Protein AF-A0A7V4YYP8-F1 (afdb_monomer_lite)

Structure (mmCIF, N/CA/C/O backbone):
data_AF-A0A7V4YYP8-F1
#
_entry.id   AF-A0A7V4YYP8-F1
#
loop_
_atom_site.group_PDB
_atom_site.id
_atom_site.type_symbol
_atom_site.label_atom_id
_atom_site.label_alt_id
_atom_site.label_comp_id
_atom_site.label_asym_id
_atom_site.label_entity_id
_atom_site.label_seq_id
_atom_site.pdbx_PDB_ins_code
_atom_site.Cartn_x
_atom_site.Cartn_y
_atom_site.Cartn_z
_atom_site.occupancy
_atom_site.B_iso_or_equiv
_atom_site.auth_seq_id
_atom_site.auth_comp_id
_atom_site.auth_asym_id
_atom_site.auth_atom_id
_atom_site.pdbx_PDB_model_num
ATOM 1 N N . MET A 1 1 ? 0.852 4.979 -13.870 1.00 89.06 1 MET A N 1
ATOM 2 C CA . MET A 1 1 ? 2.002 4.214 -13.333 1.00 89.06 1 MET A CA 1
ATOM 3 C C . MET A 1 1 ? 2.035 2.790 -13.860 1.00 89.06 1 MET A C 1
ATOM 5 O O . MET A 1 1 ? 3.117 2.286 -14.128 1.00 89.06 1 MET A O 1
ATOM 9 N N . ARG A 1 2 ? 0.882 2.120 -13.990 1.00 91.50 2 ARG A N 1
ATOM 10 C CA . ARG A 1 2 ? 0.825 0.728 -14.462 1.00 91.50 2 ARG A CA 1
ATOM 11 C C . ARG A 1 2 ? 1.378 0.530 -15.880 1.00 91.50 2 ARG A C 1
ATOM 13 O O . ARG A 1 2 ? 2.055 -0.457 -16.149 1.00 91.50 2 ARG A O 1
ATOM 20 N N . GLU A 1 3 ? 1.133 1.499 -16.762 1.00 90.06 3 GLU A N 1
ATOM 21 C CA . GLU A 1 3 ? 1.668 1.511 -18.133 1.00 90.06 3 GLU A CA 1
ATOM 22 C C . GLU A 1 3 ? 3.104 2.045 -18.189 1.00 90.06 3 GLU A C 1
ATOM 24 O O . GLU A 1 3 ? 3.967 1.452 -18.833 1.00 90.06 3 GLU A O 1
ATOM 29 N N . GLN A 1 4 ? 3.364 3.143 -17.474 1.00 93.00 4 GLN A N 1
ATOM 30 C CA . GLN A 1 4 ? 4.667 3.795 -17.399 1.00 93.00 4 GLN A CA 1
ATOM 31 C C . GLN A 1 4 ? 5.098 3.920 -15.936 1.00 93.00 4 GLN A C 1
ATOM 33 O O . GLN A 1 4 ? 4.671 4.825 -15.212 1.00 93.00 4 GLN A O 1
ATOM 38 N N . PHE A 1 5 ? 5.921 2.970 -15.493 1.00 96.12 5 PHE A N 1
ATOM 39 C CA . PHE A 1 5 ? 6.447 2.950 -14.132 1.00 96.12 5 PHE A CA 1
ATOM 40 C C . PHE A 1 5 ? 7.557 4.009 -13.969 1.00 96.12 5 PHE A C 1
ATOM 42 O O . PHE A 1 5 ? 8.317 4.221 -14.920 1.00 96.12 5 PHE A O 1
ATOM 49 N N . PRO A 1 6 ? 7.694 4.693 -12.813 1.00 95.94 6 PRO A N 1
ATOM 50 C CA . PRO A 1 6 ? 8.649 5.781 -12.677 1.00 95.94 6 PRO A CA 1
ATOM 51 C C . PRO A 1 6 ? 10.078 5.241 -12.714 1.00 95.94 6 PRO A C 1
ATOM 53 O O . PRO A 1 6 ? 10.370 4.173 -12.165 1.00 95.94 6 PRO A O 1
ATOM 56 N N . LEU A 1 7 ? 10.976 5.999 -13.342 1.00 95.25 7 LEU A N 1
ATOM 57 C CA . LEU A 1 7 ? 12.366 5.598 -13.553 1.00 95.25 7 LEU A CA 1
ATOM 58 C C . LEU A 1 7 ? 13.111 5.358 -12.223 1.00 95.25 7 LEU A C 1
ATOM 60 O O . LEU A 1 7 ? 12.783 5.995 -11.216 1.00 95.25 7 LEU A O 1
ATOM 64 N N . PRO A 1 8 ? 14.146 4.500 -12.207 1.00 96.06 8 PRO A N 1
ATOM 65 C CA . PRO A 1 8 ? 15.003 4.326 -11.038 1.00 96.06 8 PRO A CA 1
ATOM 66 C C . PRO A 1 8 ? 15.594 5.652 -10.544 1.00 96.06 8 PRO A C 1
ATOM 68 O O . PRO A 1 8 ? 16.082 6.458 -11.336 1.00 96.06 8 PRO A O 1
ATOM 71 N N . GLY A 1 9 ? 15.553 5.877 -9.232 1.00 95.00 9 GLY A N 1
ATOM 72 C CA . GLY A 1 9 ? 16.046 7.092 -8.579 1.00 95.00 9 GLY A CA 1
ATOM 73 C C . GLY A 1 9 ? 15.165 8.328 -8.786 1.00 95.00 9 GLY A C 1
ATOM 74 O O . GLY A 1 9 ? 15.527 9.410 -8.324 1.00 95.00 9 GLY A O 1
ATOM 75 N N . SER A 1 10 ? 14.024 8.201 -9.471 1.00 95.00 10 SER A N 1
ATOM 76 C 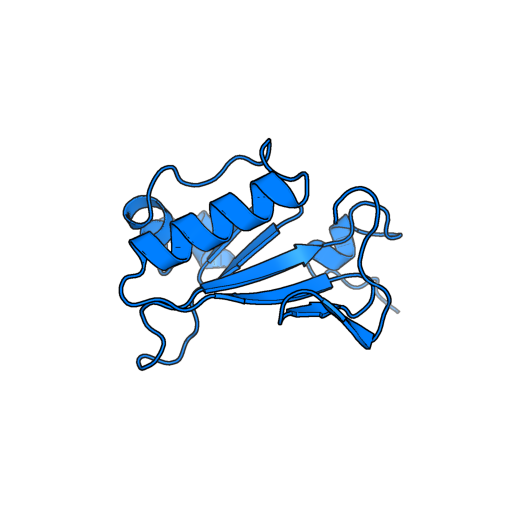CA . SER A 1 10 ? 13.123 9.329 -9.702 1.00 95.00 10 SER A CA 1
ATOM 77 C C . SER A 1 10 ? 12.185 9.567 -8.519 1.00 95.00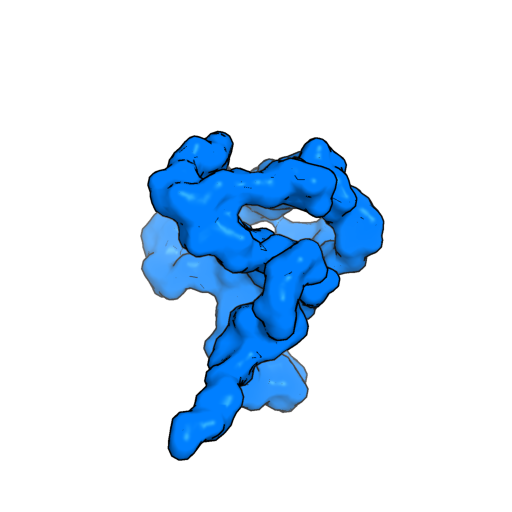 10 SER A C 1
ATOM 79 O O . SER A 1 10 ? 11.758 8.637 -7.828 1.00 95.00 10 SER A O 1
ATOM 81 N N . ASN A 1 11 ? 11.844 10.841 -8.315 1.00 94.75 11 ASN A N 1
ATOM 82 C CA . ASN A 1 11 ? 10.722 11.241 -7.477 1.00 94.75 11 ASN A CA 1
ATOM 83 C C . ASN A 1 11 ? 9.491 11.444 -8.363 1.00 94.75 11 ASN A C 1
ATOM 85 O O . ASN A 1 11 ? 9.559 12.151 -9.368 1.00 94.75 11 ASN A O 1
ATOM 89 N N . TYR A 1 12 ? 8.364 10.862 -7.971 1.00 94.19 12 TYR A N 1
ATOM 90 C CA . TYR A 1 12 ? 7.095 10.958 -8.685 1.00 94.19 12 TYR A CA 1
ATOM 91 C C . TYR A 1 12 ? 5.978 11.209 -7.674 1.00 94.19 12 TYR A C 1
ATOM 93 O O . TYR A 1 12 ? 5.824 10.434 -6.740 1.00 94.19 12 TYR A O 1
ATOM 101 N N . LEU A 1 13 ? 5.243 12.319 -7.807 1.00 93.69 13 LEU A N 1
ATOM 102 C CA . LEU A 1 13 ? 4.126 12.686 -6.916 1.00 93.69 13 LEU A CA 1
ATOM 103 C C . LEU A 1 13 ? 4.426 12.529 -5.405 1.00 93.69 13 LEU A C 1
ATOM 105 O O . LEU A 1 13 ? 3.591 12.080 -4.623 1.00 93.69 13 LEU A O 1
ATOM 109 N N . GLY A 1 14 ? 5.643 12.895 -4.987 1.00 91.62 14 GLY A N 1
ATOM 110 C CA . GLY A 1 14 ? 6.082 12.823 -3.587 1.00 91.62 14 GLY A CA 1
ATOM 111 C C . GLY A 1 14 ? 6.534 11.437 -3.106 1.00 91.62 14 GLY A C 1
ATOM 112 O O . GLY A 1 14 ? 6.963 11.319 -1.959 1.00 91.62 14 GLY A O 1
ATOM 113 N N . GLY A 1 15 ? 6.476 10.408 -3.954 1.00 96.25 15 GLY A N 1
ATOM 114 C CA . GLY A 1 15 ? 7.111 9.113 -3.720 1.00 96.25 15 GLY A CA 1
ATOM 115 C C . GLY A 1 15 ? 8.438 8.956 -4.459 1.00 96.25 15 GLY A C 1
ATOM 116 O O . GLY A 1 15 ? 8.768 9.740 -5.348 1.00 96.25 15 GLY A O 1
ATOM 117 N N . MET A 1 16 ? 9.182 7.916 -4.095 1.00 97.81 16 MET A N 1
ATOM 118 C CA . MET A 1 16 ? 10.475 7.554 -4.679 1.00 97.81 16 MET A CA 1
ATOM 119 C C . MET A 1 16 ? 10.364 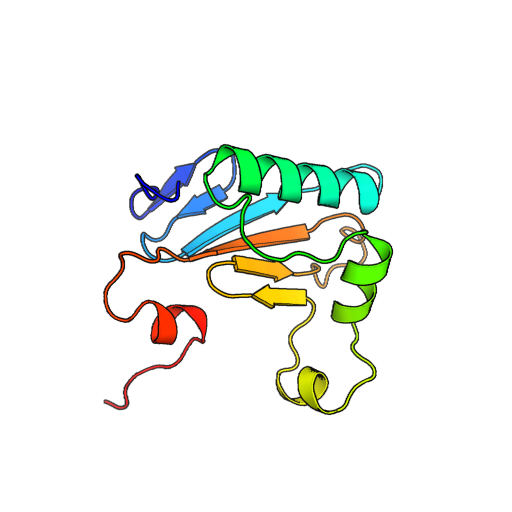6.198 -5.377 1.00 97.81 16 MET A C 1
ATOM 121 O O . MET A 1 16 ? 9.754 5.279 -4.830 1.00 97.81 16 MET A O 1
ATOM 125 N N . SER A 1 17 ? 10.954 6.074 -6.565 1.00 97.19 17 SER A N 1
ATOM 126 C CA . SER A 1 17 ? 11.051 4.811 -7.305 1.00 97.19 17 SER A CA 1
ATOM 127 C C . SER A 1 17 ? 12.491 4.313 -7.351 1.00 97.19 17 SER A C 1
ATOM 129 O O . SER A 1 17 ? 13.402 5.081 -7.656 1.00 97.19 17 SER A O 1
ATOM 131 N N . ASP A 1 18 ? 12.706 3.022 -7.111 1.00 95.50 18 ASP A N 1
ATOM 132 C CA . ASP A 1 18 ? 13.978 2.342 -7.406 1.00 95.50 18 ASP A CA 1
ATOM 133 C C . ASP A 1 18 ? 13.961 1.607 -8.767 1.00 95.50 18 ASP A C 1
ATOM 135 O O . ASP A 1 18 ? 14.929 0.943 -9.138 1.00 95.50 18 ASP A O 1
ATOM 139 N N . GLY A 1 19 ? 12.870 1.758 -9.531 1.00 92.56 19 GLY A N 1
ATOM 140 C CA . GLY A 1 19 ? 12.603 1.064 -10.794 1.00 92.56 19 GLY A CA 1
ATOM 141 C C . GLY A 1 19 ? 11.780 -0.220 -10.651 1.00 92.56 19 GLY A C 1
ATOM 142 O O . GLY A 1 19 ? 11.164 -0.663 -11.625 1.00 92.56 19 GLY A O 1
ATOM 143 N N . TRP A 1 20 ? 11.728 -0.796 -9.448 1.00 94.56 20 TRP A N 1
ATOM 144 C CA . TRP A 1 20 ? 10.989 -2.019 -9.120 1.00 94.56 20 TRP A CA 1
ATOM 145 C C . TRP A 1 20 ? 9.856 -1.763 -8.131 1.00 94.56 20 TRP A C 1
ATOM 147 O O . TRP A 1 20 ? 8.788 -2.350 -8.263 1.00 94.56 20 TRP A O 1
ATOM 157 N N . GLU A 1 21 ? 10.092 -0.897 -7.155 1.00 97.25 21 GLU A N 1
ATOM 158 C CA . GLU A 1 21 ? 9.156 -0.436 -6.145 1.00 97.25 21 GLU A CA 1
ATOM 159 C C . GLU A 1 21 ? 9.064 1.090 -6.221 1.00 97.25 21 GLU A C 1
ATOM 161 O O . GLU A 1 21 ? 10.064 1.807 -6.176 1.00 97.25 21 GLU A O 1
ATOM 166 N N . TYR A 1 22 ? 7.835 1.585 -6.305 1.00 98.19 22 TYR A N 1
ATOM 167 C CA . TYR A 1 22 ? 7.486 2.961 -6.008 1.00 98.19 22 TYR A CA 1
ATOM 168 C C . TYR A 1 22 ? 6.934 3.015 -4.588 1.00 98.19 22 TYR A C 1
ATOM 170 O O . TYR A 1 22 ? 5.977 2.308 -4.263 1.00 98.19 22 TYR A O 1
ATOM 178 N N . ARG A 1 23 ? 7.504 3.877 -3.747 1.00 98.38 23 ARG A N 1
ATOM 179 C CA . ARG A 1 23 ? 7.113 4.024 -2.345 1.00 98.38 23 ARG A CA 1
ATOM 180 C C . ARG A 1 23 ? 6.755 5.467 -2.024 1.00 98.38 23 ARG A C 1
ATOM 182 O O . ARG A 1 23 ? 7.549 6.374 -2.263 1.00 98.38 23 ARG A O 1
ATOM 189 N N . SER A 1 24 ? 5.583 5.678 -1.427 1.00 98.06 24 SER A N 1
ATOM 190 C CA . SER A 1 24 ? 5.098 7.003 -1.023 1.00 98.06 24 SER A CA 1
ATOM 191 C C . SER A 1 24 ? 4.390 6.978 0.332 1.00 98.06 24 SER A C 1
ATOM 193 O O . SER A 1 24 ? 3.897 5.940 0.777 1.00 98.06 24 SER A O 1
ATOM 195 N N . VAL A 1 25 ? 4.345 8.131 1.000 1.00 97.75 25 VAL A N 1
ATOM 196 C CA . VAL A 1 25 ? 3.676 8.313 2.293 1.00 97.75 25 VAL A CA 1
ATOM 197 C C . VAL A 1 25 ? 2.497 9.260 2.125 1.00 97.75 25 VAL A C 1
ATOM 199 O O . VAL A 1 25 ? 2.664 10.427 1.785 1.00 97.75 25 VAL A O 1
ATOM 202 N N . PHE A 1 26 ? 1.306 8.770 2.447 1.00 98.06 26 PHE A N 1
ATOM 203 C CA . PHE A 1 26 ? 0.084 9.561 2.504 1.00 98.06 26 PHE A CA 1
ATOM 204 C C . PHE A 1 26 ? -0.204 9.924 3.956 1.00 98.06 26 PHE A C 1
ATOM 206 O O . PHE A 1 26 ? -0.174 9.059 4.832 1.00 98.06 26 PHE A O 1
ATOM 213 N N . ALA A 1 27 ? -0.514 11.189 4.233 1.00 96.75 27 ALA A N 1
ATOM 214 C CA . ALA A 1 27 ? -0.858 11.644 5.575 1.00 96.75 27 ALA A CA 1
ATOM 215 C C . ALA A 1 27 ? -1.974 12.690 5.532 1.00 96.75 27 ALA A C 1
ATOM 217 O O . ALA A 1 27 ? -1.889 13.678 4.811 1.00 96.75 27 ALA A O 1
ATOM 218 N N . GLY A 1 28 ? -3.014 12.477 6.336 1.00 93.69 28 GLY A N 1
ATOM 219 C CA . GLY A 1 28 ? -4.145 13.387 6.472 1.00 93.69 28 GLY A CA 1
ATOM 220 C C . GLY A 1 28 ? -4.633 13.499 7.916 1.00 93.69 28 GLY A C 1
ATOM 221 O O . GLY A 1 28 ? -4.120 12.855 8.836 1.00 93.69 28 GLY A O 1
ATOM 222 N N . ALA A 1 29 ? -5.669 14.314 8.124 1.00 95.19 29 ALA A N 1
ATOM 223 C CA . ALA A 1 29 ? -6.219 14.584 9.456 1.00 95.19 29 ALA A CA 1
ATOM 224 C C . ALA A 1 29 ? -6.860 13.351 10.126 1.00 95.19 29 ALA A C 1
ATOM 226 O O . ALA A 1 29 ? -6.884 13.250 11.353 1.00 95.19 29 ALA A O 1
ATOM 227 N N . LYS A 1 30 ? -7.374 12.402 9.332 1.00 97.12 30 LYS A N 1
ATOM 228 C CA . LYS A 1 30 ? -7.964 11.133 9.785 1.00 97.12 30 LYS A CA 1
ATOM 229 C C . LYS A 1 30 ? -7.522 10.013 8.851 1.00 97.12 30 LYS A C 1
ATOM 231 O O . LYS A 1 30 ? -7.440 10.236 7.648 1.00 97.12 30 LYS A O 1
ATOM 236 N N . LEU A 1 31 ? -7.342 8.806 9.392 1.00 97.19 31 LEU A N 1
ATOM 237 C CA . LEU A 1 31 ? -6.996 7.628 8.589 1.00 97.19 31 LEU A CA 1
ATOM 238 C C . LEU A 1 31 ? -7.970 7.396 7.421 1.00 97.19 31 LEU A C 1
ATOM 240 O O . LEU A 1 31 ? -7.522 7.037 6.343 1.00 97.19 31 LEU A O 1
ATOM 244 N N . ALA A 1 32 ? -9.273 7.629 7.616 1.00 98.19 32 ALA A N 1
ATOM 245 C CA . ALA A 1 32 ? -10.272 7.481 6.554 1.00 98.19 32 ALA A CA 1
ATOM 246 C C . ALA A 1 32 ? -9.955 8.355 5.332 1.00 98.19 32 ALA A C 1
ATOM 248 O O . ALA A 1 32 ? -9.914 7.851 4.218 1.00 98.19 32 ALA A O 1
ATOM 249 N N . TYR A 1 33 ? -9.628 9.632 5.547 1.00 98.19 33 TYR A N 1
ATOM 250 C CA . TYR A 1 33 ? -9.235 10.531 4.461 1.00 98.19 33 TYR A CA 1
ATOM 251 C C . TYR A 1 33 ? -7.919 10.101 3.817 1.00 98.19 33 TYR A C 1
ATOM 253 O O . TYR A 1 33 ? -7.810 10.098 2.597 1.00 98.19 33 TYR A O 1
ATOM 261 N N . THR A 1 34 ? -6.939 9.682 4.622 1.00 98.44 34 THR A N 1
ATOM 262 C CA . THR A 1 34 ? -5.684 9.130 4.099 1.00 98.44 34 THR A CA 1
ATOM 263 C C . THR A 1 34 ? -5.923 7.920 3.208 1.00 98.44 34 THR A C 1
ATOM 265 O O . THR A 1 34 ? -5.295 7.792 2.163 1.00 98.44 34 THR A O 1
ATOM 268 N N . TYR A 1 35 ? -6.849 7.048 3.597 1.00 98.62 35 TYR A N 1
ATOM 269 C CA . TYR A 1 35 ? -7.158 5.865 2.819 1.00 98.62 35 TYR A CA 1
ATOM 270 C C . TYR A 1 35 ? -7.897 6.191 1.519 1.00 98.62 35 TYR A C 1
ATOM 272 O O . TYR A 1 35 ? -7.568 5.619 0.484 1.00 98.62 35 TYR A O 1
ATOM 280 N N . GLU A 1 36 ? -8.816 7.160 1.528 1.00 98.50 36 GLU A N 1
ATOM 281 C CA . GLU A 1 36 ? -9.423 7.658 0.287 1.00 98.50 36 GLU A CA 1
ATOM 282 C C . GLU A 1 36 ? -8.382 8.259 -0.666 1.00 98.50 36 GLU A C 1
ATOM 284 O O . GLU A 1 36 ? -8.452 7.996 -1.863 1.00 98.50 36 GLU A O 1
ATOM 289 N N . MET A 1 37 ? -7.373 8.983 -0.157 1.00 98.38 37 MET A N 1
ATOM 290 C CA . MET A 1 37 ? -6.267 9.475 -0.994 1.00 98.38 37 MET A CA 1
ATOM 291 C C . MET A 1 37 ? -5.490 8.326 -1.649 1.00 98.38 37 MET A C 1
ATOM 293 O O . MET A 1 37 ? -5.189 8.394 -2.837 1.00 98.38 37 MET A O 1
ATOM 297 N N . VAL A 1 38 ? -5.211 7.248 -0.905 1.00 98.50 38 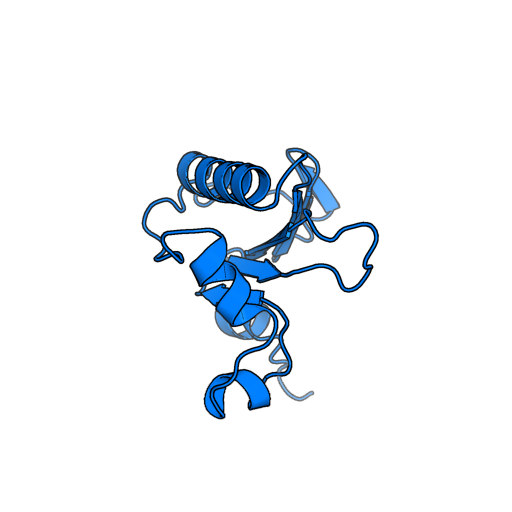VAL A N 1
ATOM 298 C CA . VAL A 1 38 ? -4.552 6.048 -1.450 1.00 98.50 38 VAL A CA 1
ATOM 299 C C . VAL A 1 38 ? -5.418 5.382 -2.524 1.00 98.50 38 VAL A C 1
ATOM 301 O O . VAL A 1 38 ? -4.915 5.078 -3.602 1.00 98.50 38 VAL A O 1
ATOM 304 N N . LYS A 1 39 ? -6.719 5.179 -2.269 1.00 98.62 39 LYS A N 1
ATOM 305 C CA . LYS A 1 39 ? -7.647 4.591 -3.254 1.00 98.62 39 LYS A CA 1
ATOM 306 C C . LYS A 1 39 ? -7.754 5.445 -4.516 1.00 98.62 39 LYS A C 1
ATOM 308 O O . LYS A 1 39 ? -7.768 4.901 -5.616 1.00 98.62 39 LYS A O 1
ATOM 313 N N . GLN A 1 40 ? -7.821 6.767 -4.361 1.00 98.38 40 GLN A N 1
ATOM 314 C CA . GLN A 1 40 ? -7.870 7.697 -5.486 1.00 98.38 40 GLN A CA 1
ATOM 315 C C . GLN A 1 40 ? -6.596 7.611 -6.328 1.00 98.38 40 GLN A C 1
ATOM 317 O O . GLN A 1 40 ? -6.699 7.396 -7.531 1.00 98.38 40 GLN A O 1
ATOM 322 N N . PHE A 1 41 ? -5.424 7.675 -5.689 1.00 98.25 41 PHE A N 1
ATOM 323 C CA . PHE A 1 41 ? -4.137 7.518 -6.363 1.00 98.25 41 PHE A CA 1
ATOM 324 C C . PHE A 1 41 ? -4.063 6.195 -7.134 1.00 98.25 41 PHE A C 1
ATOM 326 O O . PHE A 1 41 ? -3.719 6.178 -8.308 1.00 98.25 41 PHE A O 1
ATOM 333 N N . LEU A 1 42 ? -4.446 5.077 -6.508 1.00 98.25 42 LEU A N 1
ATOM 334 C CA . LEU A 1 42 ? -4.444 3.774 -7.177 1.00 98.25 42 LEU A CA 1
ATOM 335 C C . LEU A 1 42 ? -5.349 3.758 -8.414 1.00 98.25 42 LEU A C 1
ATOM 337 O O . LEU A 1 42 ? -4.922 3.278 -9.460 1.00 98.25 42 LEU A O 1
ATOM 341 N N . ARG A 1 43 ? -6.564 4.316 -8.333 1.00 98.12 43 ARG A N 1
ATOM 342 C CA . ARG A 1 43 ? -7.464 4.415 -9.493 1.00 98.12 43 ARG A CA 1
ATOM 343 C C . ARG A 1 43 ? -6.855 5.236 -10.627 1.00 98.12 43 ARG A C 1
ATOM 345 O O . ARG A 1 43 ? -6.861 4.772 -11.762 1.00 98.12 43 ARG A O 1
ATOM 352 N N . GLU A 1 44 ? -6.329 6.418 -10.316 1.00 97.56 44 GLU A N 1
ATOM 353 C CA . GLU A 1 44 ? -5.715 7.324 -11.298 1.00 97.56 44 GLU A CA 1
ATOM 354 C C . GLU A 1 44 ? -4.488 6.698 -11.972 1.00 97.56 44 GLU A C 1
ATOM 356 O O . GLU A 1 44 ? -4.262 6.891 -13.163 1.00 97.56 44 GLU A O 1
ATOM 361 N N . GLU A 1 45 ? -3.726 5.889 -11.236 1.00 97.38 45 GLU A N 1
ATOM 362 C CA . GLU A 1 45 ? -2.494 5.277 -11.729 1.00 97.38 45 GLU A CA 1
ATOM 363 C C . GLU A 1 45 ? -2.688 3.948 -12.485 1.00 97.38 45 GLU A C 1
ATOM 365 O O . GLU A 1 45 ? -1.695 3.375 -12.964 1.00 97.38 45 GLU A O 1
ATOM 370 N N . GLY A 1 46 ? -3.941 3.490 -12.625 1.00 97.19 46 GLY A N 1
ATOM 371 C CA . GLY A 1 46 ? -4.338 2.300 -13.392 1.00 97.19 46 GLY A CA 1
ATOM 372 C C . GLY A 1 46 ? -4.586 1.032 -12.563 1.00 97.19 46 GLY A C 1
ATOM 373 O O . GLY A 1 46 ? -4.671 -0.059 -13.124 1.00 97.19 46 GLY A O 1
ATOM 374 N N . TYR A 1 47 ? -4.699 1.160 -11.242 1.00 97.31 47 TYR A N 1
ATOM 375 C CA . TYR A 1 47 ? -4.856 0.065 -10.275 1.00 97.31 47 TYR A CA 1
ATOM 376 C C . TYR A 1 47 ? -6.242 0.040 -9.608 1.00 97.31 47 TYR A C 1
ATOM 378 O O . TYR A 1 47 ? -6.397 -0.433 -8.482 1.00 97.31 47 TYR A O 1
ATOM 386 N N . GLY A 1 48 ? -7.260 0.598 -10.268 1.00 95.81 48 GLY A N 1
ATOM 387 C CA . GLY A 1 48 ? -8.624 0.666 -9.730 1.00 95.81 48 GLY A CA 1
ATOM 388 C C . GLY A 1 48 ? -9.356 -0.679 -9.649 1.00 95.81 48 GLY A C 1
ATOM 389 O O . GLY A 1 48 ? -10.372 -0.774 -8.970 1.00 95.81 48 GLY A O 1
ATOM 390 N N . ASP A 1 49 ? -8.843 -1.696 -10.336 1.00 96.38 49 ASP A N 1
ATOM 391 C CA . ASP A 1 49 ? -9.320 -3.081 -10.374 1.00 96.38 49 ASP A CA 1
ATOM 392 C C . ASP A 1 49 ? -8.749 -3.955 -9.244 1.00 96.38 49 ASP A C 1
ATOM 394 O O . ASP A 1 49 ? -9.229 -5.069 -9.027 1.00 96.38 49 ASP A O 1
ATOM 398 N N . ILE A 1 50 ? -7.744 -3.464 -8.511 1.00 96.19 50 ILE A N 1
ATOM 399 C CA . ILE A 1 50 ? -7.174 -4.186 -7.374 1.00 96.19 50 ILE A CA 1
ATOM 400 C C . ILE A 1 50 ? -8.228 -4.291 -6.262 1.00 96.19 50 ILE A C 1
ATOM 402 O O . ILE A 1 50 ? -8.791 -3.269 -5.857 1.00 96.19 50 ILE A O 1
ATOM 406 N N . PRO A 1 51 ? -8.476 -5.490 -5.705 1.00 97.56 51 PRO A N 1
ATOM 407 C CA . PRO A 1 51 ? -9.336 -5.621 -4.542 1.00 97.56 51 PRO A CA 1
ATOM 408 C C . PRO A 1 51 ? -8.694 -4.911 -3.350 1.00 97.56 51 PRO A C 1
ATOM 410 O O . PRO A 1 51 ? -7.517 -5.091 -3.046 1.00 97.56 51 PRO A O 1
ATOM 413 N N . LEU A 1 52 ? -9.483 -4.103 -2.655 1.00 98.19 52 LEU A N 1
ATOM 414 C CA . LEU A 1 52 ? -9.060 -3.334 -1.493 1.00 98.19 52 LEU A CA 1
ATOM 415 C C . LEU A 1 52 ? -10.085 -3.527 -0.369 1.00 98.19 52 LEU A C 1
ATOM 417 O O . LEU A 1 52 ? -11.262 -3.726 -0.672 1.00 98.19 52 LEU A O 1
ATOM 421 N N . PRO A 1 53 ? -9.678 -3.441 0.912 1.00 97.88 53 PRO A N 1
ATOM 422 C CA . PRO A 1 53 ? -10.626 -3.263 2.008 1.00 97.88 53 PRO A CA 1
ATOM 423 C C . PRO A 1 53 ? -11.608 -2.125 1.697 1.00 97.88 53 PRO A C 1
ATOM 425 O O . PRO A 1 53 ? -11.212 -1.064 1.215 1.00 97.88 53 PRO A O 1
ATOM 428 N N . GLU A 1 54 ? -12.896 -2.318 1.959 1.00 97.38 54 GLU A N 1
ATOM 429 C CA . GLU A 1 54 ? -13.914 -1.348 1.540 1.00 97.38 54 GLU A CA 1
ATOM 430 C C . GLU A 1 54 ? -13.739 -0.022 2.296 1.00 97.38 54 GLU A C 1
ATOM 432 O O . GLU A 1 54 ? -13.819 1.081 1.737 1.00 97.38 54 GLU A O 1
ATOM 437 N N . THR A 1 55 ? -13.403 -0.141 3.583 1.00 98.19 55 THR A N 1
ATOM 438 C CA . THR A 1 55 ? -13.298 0.979 4.515 1.00 98.19 55 THR A CA 1
ATOM 439 C C . THR A 1 55 ? -11.954 1.020 5.237 1.00 98.19 55 THR A C 1
ATOM 441 O O . THR A 1 55 ? -11.233 0.029 5.368 1.00 98.19 55 THR A O 1
ATOM 444 N N . ALA A 1 56 ? -11.624 2.188 5.792 1.00 97.31 56 ALA A N 1
ATOM 445 C CA . ALA A 1 56 ? -10.438 2.331 6.633 1.00 97.31 56 ALA A CA 1
ATOM 446 C C . ALA A 1 56 ? -10.516 1.499 7.926 1.00 97.31 56 ALA A C 1
ATOM 448 O O . ALA A 1 56 ? -9.476 1.181 8.502 1.00 97.31 56 ALA A O 1
ATOM 449 N N . ASP A 1 57 ? -11.716 1.151 8.397 1.00 96.44 57 ASP A N 1
ATOM 450 C CA . ASP A 1 57 ? -11.885 0.287 9.566 1.00 96.44 57 ASP A CA 1
ATOM 451 C C . ASP A 1 57 ? -11.605 -1.180 9.235 1.00 96.44 57 ASP A C 1
ATOM 453 O O . ASP A 1 57 ? -10.935 -1.848 10.023 1.00 96.44 57 ASP A O 1
ATOM 457 N N . GLU A 1 58 ? -11.981 -1.652 8.043 1.00 96.69 58 GLU A N 1
ATOM 458 C CA . GLU A 1 58 ? -11.525 -2.953 7.544 1.00 96.69 58 GLU A CA 1
ATOM 459 C C . GLU A 1 58 ? -10.009 -2.979 7.346 1.00 96.69 58 GLU A C 1
ATOM 461 O O . GLU A 1 58 ? -9.342 -3.908 7.803 1.00 96.69 58 GLU A O 1
ATOM 466 N N . LEU A 1 59 ? -9.430 -1.925 6.758 1.00 96.75 59 LEU A N 1
ATOM 467 C CA . LEU A 1 59 ? -7.979 -1.815 6.590 1.00 96.75 59 LEU A CA 1
ATOM 468 C C . LEU A 1 59 ? -7.238 -1.928 7.935 1.00 96.75 59 LEU A C 1
ATOM 470 O O . LEU A 1 59 ? -6.196 -2.578 8.025 1.00 96.75 59 LEU A O 1
ATOM 474 N N . LYS A 1 60 ? -7.772 -1.341 9.017 1.00 94.19 60 LYS A N 1
ATOM 475 C CA . LYS A 1 60 ? -7.174 -1.448 10.363 1.00 94.19 60 LYS A CA 1
ATOM 476 C C . LYS A 1 60 ? -7.093 -2.886 10.871 1.00 94.19 60 LYS A C 1
ATOM 478 O O . LYS A 1 60 ? -6.206 -3.162 11.682 1.00 94.19 60 LYS A O 1
ATOM 483 N N . LEU A 1 61 ? -7.959 -3.796 10.420 1.00 92.50 61 LEU A N 1
ATOM 484 C CA . LEU A 1 61 ? -7.898 -5.209 10.814 1.00 92.50 61 LEU A CA 1
ATOM 485 C C . LEU A 1 61 ? -6.583 -5.867 10.367 1.00 92.50 61 LEU A C 1
ATOM 487 O O . LEU A 1 61 ? -6.102 -6.783 11.035 1.00 92.50 61 LEU A O 1
ATOM 491 N N . PHE A 1 62 ? -5.951 -5.340 9.315 1.00 92.38 62 PHE A N 1
ATOM 492 C CA . PHE A 1 62 ? -4.646 -5.782 8.819 1.00 92.38 62 PHE A CA 1
ATOM 493 C C . PHE A 1 62 ? -3.456 -5.197 9.595 1.00 92.38 62 PHE A C 1
ATOM 495 O O . PHE A 1 62 ? -2.348 -5.710 9.493 1.00 92.38 62 PHE A O 1
ATOM 502 N N . LYS A 1 63 ? -3.656 -4.158 10.421 1.00 90.31 63 LYS A N 1
ATOM 503 C CA . LYS A 1 63 ? -2.576 -3.569 11.237 1.00 90.31 63 LYS A CA 1
ATOM 504 C C . LYS A 1 63 ? -2.057 -4.536 12.302 1.00 90.31 63 LYS A C 1
ATOM 506 O O . LYS A 1 63 ? -0.875 -4.557 12.624 1.00 90.31 63 LYS A O 1
ATOM 511 N N . ARG A 1 64 ? -2.977 -5.268 12.931 1.00 85.56 64 ARG A N 1
ATOM 512 C CA . ARG A 1 64 ? -2.706 -6.249 13.992 1.00 85.56 64 ARG A CA 1
ATOM 513 C C . ARG A 1 64 ? -3.674 -7.413 13.818 1.00 85.56 64 ARG A C 1
ATOM 515 O O . ARG A 1 64 ? -4.681 -7.480 14.531 1.00 85.56 64 ARG A O 1
ATOM 522 N N . PRO A 1 65 ? -3.414 -8.290 12.840 1.00 84.94 65 PRO A N 1
ATOM 523 C CA . PRO A 1 65 ? -4.343 -9.348 12.505 1.00 84.94 65 PRO A CA 1
ATOM 524 C C . PRO A 1 65 ? -4.515 -10.306 13.686 1.00 84.94 65 PRO A C 1
ATOM 526 O O . PRO A 1 65 ? -3.554 -10.700 14.351 1.00 84.94 65 PRO A O 1
ATOM 529 N N . ARG A 1 66 ? -5.764 -10.699 13.947 1.00 81.69 66 ARG A N 1
ATOM 530 C CA . ARG A 1 66 ? -6.092 -11.703 14.974 1.00 81.69 66 ARG A CA 1
ATOM 531 C C . ARG A 1 66 ? -5.944 -13.139 14.462 1.00 81.69 66 ARG A C 1
ATOM 533 O O . ARG A 1 66 ? -5.766 -14.052 15.259 1.00 81.69 66 ARG A O 1
ATOM 540 N N . GLY A 1 67 ? -6.039 -13.342 13.147 1.00 80.94 67 GLY A N 1
ATOM 541 C CA . GLY A 1 67 ? -5.933 -14.658 12.517 1.00 80.94 67 GLY A CA 1
ATOM 542 C C . GLY A 1 67 ? -4.490 -15.161 12.437 1.00 80.94 67 GLY A C 1
ATOM 543 O O . GLY A 1 67 ? -3.579 -14.396 12.125 1.00 80.94 67 GLY A O 1
ATOM 544 N N . LYS A 1 68 ? -4.295 -16.469 12.663 1.00 76.38 68 LYS A N 1
ATOM 545 C CA . LYS A 1 68 ? -2.970 -17.119 12.683 1.00 76.38 68 LYS A CA 1
ATOM 546 C C . LYS A 1 68 ? -2.189 -16.944 11.377 1.00 76.38 68 LYS A C 1
ATOM 548 O O . LYS A 1 68 ? -0.986 -16.740 11.429 1.00 76.38 68 LYS A O 1
ATOM 553 N N . GLN A 1 69 ? -2.863 -16.988 10.225 1.00 77.06 69 GLN A N 1
ATOM 554 C CA . GLN A 1 69 ? -2.216 -16.908 8.910 1.00 77.06 69 GLN A CA 1
ATOM 555 C C . GLN A 1 69 ? -1.431 -15.605 8.729 1.00 77.06 69 GLN A C 1
ATOM 557 O O . GLN A 1 69 ? -0.257 -15.639 8.389 1.00 77.06 69 GLN A O 1
ATOM 562 N N . LEU A 1 70 ? -2.060 -14.460 8.995 1.00 71.88 70 LEU A N 1
ATOM 563 C CA . LEU A 1 70 ? -1.423 -13.157 8.796 1.00 71.88 70 LEU A CA 1
ATOM 564 C C . LEU A 1 70 ? -0.362 -12.853 9.866 1.00 71.88 70 LEU A C 1
ATOM 566 O O . LEU A 1 70 ? 0.602 -12.146 9.595 1.00 71.88 70 LEU A O 1
ATOM 570 N N . GLN A 1 71 ? -0.487 -13.427 11.067 1.00 72.88 71 GLN A N 1
ATOM 571 C CA . GLN A 1 71 ? 0.529 -13.279 12.116 1.00 72.88 71 GLN A CA 1
ATOM 572 C C . GLN A 1 71 ? 1.877 -13.914 11.749 1.00 72.88 71 GLN A C 1
ATOM 574 O O . GLN A 1 71 ? 2.907 -13.442 12.231 1.00 72.88 71 GLN A O 1
ATOM 579 N N . LEU A 1 72 ? 1.893 -14.938 10.885 1.00 70.50 72 LEU A N 1
ATOM 580 C CA . LEU A 1 72 ? 3.132 -15.585 10.432 1.00 70.50 72 LEU A CA 1
ATOM 581 C C . LEU A 1 72 ? 4.052 -14.619 9.678 1.00 70.50 72 LEU A C 1
ATOM 583 O O . LEU A 1 72 ? 5.270 -14.732 9.786 1.00 70.50 72 LEU A O 1
ATOM 587 N N . PHE A 1 73 ? 3.477 -13.652 8.963 1.00 74.25 73 PHE A N 1
ATOM 588 C CA . PHE A 1 73 ? 4.230 -12.724 8.120 1.00 74.25 73 PHE A CA 1
ATOM 589 C C . PHE A 1 73 ? 4.733 -11.490 8.879 1.00 74.25 73 PHE A C 1
ATOM 591 O O . PHE A 1 73 ? 5.595 -10.781 8.377 1.00 74.25 73 PHE A O 1
ATOM 598 N N . LYS A 1 74 ? 4.237 -11.241 10.104 1.00 72.31 74 LYS A N 1
ATOM 599 C CA . LYS A 1 74 ? 4.572 -10.066 10.941 1.00 72.31 74 LYS A CA 1
ATOM 600 C C . LYS A 1 74 ? 4.431 -8.706 10.229 1.00 72.31 74 LYS A C 1
ATOM 602 O O . LYS A 1 74 ? 4.962 -7.706 10.705 1.00 72.31 74 LYS A O 1
ATOM 607 N N . GLU A 1 75 ? 3.700 -8.649 9.123 1.00 79.62 75 GLU A N 1
ATOM 608 C CA . GLU A 1 75 ? 3.481 -7.428 8.356 1.00 79.62 75 GLU A CA 1
ATOM 609 C C . GLU A 1 75 ? 2.332 -6.610 8.968 1.00 79.62 75 GLU A C 1
ATOM 611 O O . GLU A 1 75 ? 1.266 -7.133 9.293 1.00 79.62 75 GLU A O 1
ATOM 616 N N . SER A 1 76 ? 2.562 -5.307 9.147 1.00 89.69 76 SER A N 1
ATOM 617 C CA . SER A 1 76 ? 1.581 -4.346 9.673 1.00 89.69 76 SER A CA 1
ATOM 618 C C . SER A 1 76 ? 0.920 -3.610 8.506 1.00 89.69 76 SER A C 1
ATOM 620 O O . SER A 1 76 ? 1.225 -2.446 8.224 1.00 89.69 76 SER A O 1
ATOM 622 N N . GLY A 1 77 ? 0.048 -4.302 7.771 1.00 94.25 77 GLY A N 1
ATOM 623 C CA . GLY A 1 77 ? -0.538 -3.743 6.556 1.00 94.25 77 GLY A CA 1
ATOM 624 C C . GLY A 1 77 ? -1.330 -4.716 5.693 1.00 94.25 77 GLY A C 1
ATOM 625 O O . GLY A 1 77 ? -1.341 -5.924 5.918 1.00 94.25 77 GLY A O 1
ATOM 626 N N . TYR A 1 78 ? -2.002 -4.150 4.693 1.00 95.56 78 TYR A N 1
ATOM 627 C CA . TYR A 1 78 ? -2.710 -4.884 3.650 1.00 95.56 78 TYR A CA 1
ATOM 628 C C . TYR A 1 78 ? -1.780 -5.164 2.473 1.00 95.56 78 TYR A C 1
ATOM 630 O O . TYR A 1 78 ? -1.049 -4.277 2.033 1.00 95.56 78 TYR A O 1
ATOM 638 N N . ILE A 1 79 ? -1.811 -6.391 1.960 1.00 94.81 79 ILE A N 1
ATOM 639 C CA . ILE A 1 79 ? -0.895 -6.859 0.921 1.00 94.81 79 ILE A CA 1
ATOM 640 C C . ILE A 1 79 ? -1.704 -7.576 -0.139 1.00 94.81 79 ILE A C 1
ATOM 642 O O . ILE A 1 79 ? -2.379 -8.566 0.144 1.00 94.81 79 ILE A O 1
ATOM 646 N N . HIS A 1 80 ? -1.610 -7.072 -1.362 1.00 95.75 80 HIS A N 1
ATOM 647 C CA . HIS A 1 80 ? -2.237 -7.668 -2.525 1.00 95.75 80 HIS A CA 1
ATOM 648 C C . HIS A 1 80 ? -1.439 -7.276 -3.756 1.00 95.75 80 HIS A C 1
ATOM 650 O O . HIS A 1 80 ? -1.349 -6.097 -4.069 1.00 95.75 80 HIS A O 1
ATOM 656 N N . ASN A 1 81 ? -0.851 -8.247 -4.446 1.00 96.69 81 ASN A N 1
ATOM 657 C CA . ASN A 1 81 ? -0.031 -7.987 -5.625 1.00 96.69 81 ASN A CA 1
ATOM 658 C C . ASN A 1 81 ? -0.793 -7.128 -6.665 1.00 96.69 81 ASN A C 1
ATOM 660 O O . ASN A 1 81 ? -1.902 -7.525 -7.019 1.00 96.69 81 ASN A O 1
ATOM 664 N N . PRO A 1 82 ? -0.237 -6.005 -7.176 1.00 97.56 82 PRO A N 1
ATOM 665 C CA . PRO A 1 82 ? 1.132 -5.482 -7.002 1.00 97.56 82 PRO A CA 1
ATOM 666 C C . PRO A 1 82 ? 1.347 -4.417 -5.918 1.00 97.56 82 PRO A C 1
ATOM 668 O O . PRO A 1 82 ? 2.367 -3.732 -5.938 1.00 97.56 82 PRO A O 1
ATOM 671 N N . ILE A 1 83 ? 0.441 -4.252 -4.960 1.00 98.31 83 ILE A N 1
ATOM 672 C CA . ILE A 1 83 ? 0.535 -3.210 -3.935 1.00 98.31 83 ILE A CA 1
ATOM 673 C C . ILE A 1 83 ? 0.751 -3.748 -2.517 1.00 98.31 83 ILE A C 1
ATOM 675 O O . ILE A 1 83 ? 0.381 -4.871 -2.158 1.00 98.31 83 ILE A O 1
ATOM 679 N N . LYS A 1 84 ? 1.289 -2.881 -1.663 1.00 97.88 84 LYS A N 1
ATOM 680 C CA . LYS A 1 84 ? 1.246 -3.028 -0.208 1.00 97.88 84 LYS A CA 1
ATOM 681 C C . LYS A 1 84 ? 0.870 -1.696 0.430 1.00 97.88 84 LYS A C 1
ATOM 683 O O . LYS A 1 84 ? 1.355 -0.647 0.015 1.00 97.88 84 LYS A O 1
ATOM 688 N N . ILE A 1 85 ? 0.014 -1.739 1.445 1.00 98.12 85 ILE A N 1
ATOM 689 C CA . ILE A 1 85 ? -0.413 -0.577 2.227 1.00 98.12 85 ILE A CA 1
ATOM 690 C C . ILE A 1 85 ? -0.038 -0.835 3.682 1.00 98.12 85 ILE A C 1
ATOM 692 O O . ILE A 1 85 ? -0.684 -1.633 4.361 1.00 98.12 85 ILE A O 1
ATOM 696 N N . PHE A 1 86 ? 0.990 -0.148 4.170 1.00 96.94 86 PHE A N 1
ATOM 697 C CA . PHE A 1 86 ? 1.499 -0.322 5.526 1.00 96.94 86 PHE A CA 1
ATOM 698 C C . PHE A 1 86 ? 1.086 0.807 6.461 1.00 96.94 86 PHE A C 1
ATOM 700 O O . PHE A 1 86 ? 0.967 1.973 6.072 1.00 96.94 86 PHE A O 1
ATOM 707 N N . PHE A 1 87 ? 0.944 0.459 7.737 1.00 96.00 87 PHE A N 1
ATOM 708 C CA . PHE A 1 87 ? 0.863 1.433 8.815 1.00 96.00 87 PHE A CA 1
ATOM 709 C C . PHE A 1 87 ? 2.274 1.759 9.315 1.00 96.00 87 PHE A C 1
ATOM 711 O O . PHE A 1 87 ? 3.017 0.829 9.624 1.00 96.00 87 PHE A O 1
ATOM 718 N N . PRO A 1 88 ? 2.644 3.041 9.466 1.00 93.81 88 PRO A N 1
ATOM 719 C CA . PRO A 1 88 ? 3.914 3.401 10.079 1.00 93.81 88 PRO A CA 1
ATOM 720 C C . PRO A 1 88 ? 3.944 2.990 11.557 1.00 93.81 88 PRO A C 1
ATOM 722 O O . PRO A 1 88 ? 2.937 3.087 12.270 1.00 93.81 88 PRO A O 1
ATOM 725 N N . ASP A 1 89 ? 5.122 2.587 12.031 1.00 88.50 89 ASP A N 1
ATOM 726 C CA . ASP A 1 89 ? 5.330 2.171 13.423 1.00 88.50 89 ASP A CA 1
ATOM 727 C C . ASP A 1 89 ? 5.297 3.350 14.405 1.00 88.50 89 ASP A C 1
ATOM 729 O O . ASP A 1 89 ? 4.981 3.185 15.584 1.00 88.50 89 ASP A O 1
ATOM 733 N N . ASN A 1 90 ? 5.580 4.565 13.925 1.00 89.44 90 ASN A N 1
ATOM 734 C CA . ASN A 1 90 ? 5.614 5.769 14.748 1.00 89.44 90 ASN A CA 1
ATOM 735 C C . ASN A 1 90 ? 4.192 6.208 15.172 1.00 89.44 90 ASN A C 1
ATOM 737 O O . ASN A 1 90 ? 3.398 6.612 14.315 1.00 89.44 90 ASN A O 1
ATOM 741 N N . PRO A 1 91 ? 3.863 6.258 16.482 1.00 83.75 91 PRO A N 1
ATOM 742 C CA . PRO A 1 91 ? 2.540 6.672 16.958 1.00 83.75 91 PRO A CA 1
ATOM 743 C C . PRO A 1 91 ? 2.128 8.091 16.540 1.00 83.75 91 PRO A C 1
ATOM 745 O O . PRO A 1 91 ? 0.936 8.366 16.389 1.00 83.75 91 PRO A O 1
ATOM 748 N N . ARG A 1 92 ? 3.093 8.995 16.309 1.00 88.44 92 ARG A N 1
ATOM 749 C CA . ARG A 1 92 ? 2.823 10.361 15.819 1.00 88.44 92 ARG A CA 1
ATOM 750 C C . ARG A 1 92 ? 2.263 10.370 14.393 1.00 88.44 92 ARG A C 1
ATOM 752 O O . ARG A 1 92 ? 1.627 11.337 13.996 1.00 88.44 92 ARG A O 1
ATOM 759 N N . GLN A 1 93 ? 2.439 9.277 13.653 1.00 90.88 93 GLN A N 1
ATOM 760 C CA . GLN A 1 93 ? 1.973 9.088 12.282 1.00 90.88 93 GLN A CA 1
ATOM 761 C C . GLN A 1 93 ? 0.747 8.163 12.210 1.00 90.88 93 GLN A C 1
ATOM 763 O O . GLN A 1 93 ? 0.493 7.539 11.187 1.00 90.88 93 GLN A O 1
ATOM 768 N N . ARG A 1 94 ? -0.062 8.078 13.279 1.00 90.88 94 ARG A N 1
ATOM 769 C CA . ARG A 1 94 ? -1.208 7.146 13.374 1.00 90.88 94 ARG A CA 1
ATOM 770 C C . ARG A 1 94 ? -2.243 7.229 12.242 1.00 90.88 94 ARG A C 1
ATOM 772 O O . ARG A 1 94 ? -2.988 6.273 12.053 1.00 90.88 94 ARG A O 1
ATOM 779 N N . ASN A 1 95 ? -2.315 8.364 11.546 1.00 95.50 95 ASN A N 1
ATOM 780 C CA . ASN A 1 95 ? -3.229 8.597 10.427 1.00 95.50 95 ASN A CA 1
ATOM 781 C C . ASN A 1 95 ? -2.537 8.503 9.062 1.00 95.50 95 ASN A C 1
ATOM 783 O O . ASN A 1 95 ? -3.199 8.733 8.056 1.00 95.50 95 ASN A O 1
ATOM 787 N N . ALA A 1 96 ? -1.235 8.230 9.015 1.00 97.62 96 ALA A N 1
ATOM 788 C CA . ALA A 1 96 ? -0.502 8.078 7.771 1.00 97.62 96 ALA A CA 1
ATOM 789 C C . ALA A 1 96 ? -0.526 6.621 7.290 1.00 97.62 96 ALA A C 1
ATOM 791 O O . ALA A 1 96 ? -0.702 5.692 8.081 1.00 97.62 96 ALA A O 1
ATOM 792 N N . LEU A 1 97 ? -0.342 6.448 5.986 1.00 98.19 97 LEU A N 1
ATOM 793 C CA . LEU A 1 97 ? -0.209 5.168 5.306 1.00 98.19 97 LEU A CA 1
ATOM 794 C C . LEU A 1 97 ? 1.007 5.230 4.387 1.00 98.19 97 LEU A C 1
ATOM 796 O O . LEU A 1 97 ? 1.265 6.254 3.757 1.00 98.19 97 LEU A O 1
ATOM 800 N N . ILE A 1 98 ? 1.743 4.131 4.311 1.00 98.12 98 ILE A N 1
ATOM 801 C CA . ILE A 1 98 ? 2.831 3.957 3.353 1.00 98.12 98 ILE A CA 1
ATOM 802 C C . ILE A 1 98 ? 2.281 3.085 2.230 1.00 98.12 98 ILE A C 1
ATOM 804 O O . ILE A 1 98 ? 1.872 1.954 2.485 1.00 98.12 98 ILE A O 1
ATOM 808 N N . LEU A 1 99 ? 2.258 3.612 1.011 1.00 98.50 99 LEU A N 1
ATOM 809 C CA . LEU A 1 99 ? 1.898 2.862 -0.184 1.00 98.50 99 LEU A CA 1
ATOM 810 C C . LEU A 1 99 ? 3.177 2.412 -0.889 1.00 98.50 99 LEU A C 1
ATOM 812 O O . LEU A 1 99 ? 4.019 3.245 -1.225 1.00 98.50 99 LEU A O 1
ATOM 816 N N . CYS A 1 100 ? 3.281 1.113 -1.139 1.00 98.38 100 CYS A N 1
ATOM 817 C CA . CYS A 1 100 ? 4.264 0.515 -2.031 1.00 98.38 100 CYS A CA 1
ATOM 818 C C . CYS A 1 100 ? 3.523 -0.031 -3.255 1.00 98.38 100 CYS A C 1
ATOM 820 O O . CYS A 1 100 ? 2.552 -0.773 -3.104 1.00 98.38 100 CYS A O 1
ATOM 822 N N . VAL A 1 101 ? 3.980 0.317 -4.452 1.00 98.25 101 VAL A N 1
ATOM 823 C CA . VAL A 1 101 ? 3.501 -0.231 -5.726 1.00 98.25 101 VAL A CA 1
ATOM 824 C C . VAL A 1 101 ? 4.688 -0.896 -6.401 1.00 98.25 101 VAL A C 1
ATOM 826 O O . VAL A 1 101 ? 5.738 -0.276 -6.526 1.00 98.25 101 VAL A O 1
ATOM 829 N N . TYR A 1 102 ? 4.538 -2.143 -6.822 1.00 97.88 102 TYR A N 1
ATOM 830 C CA . TYR A 1 102 ? 5.600 -2.903 -7.471 1.00 97.88 102 TYR A CA 1
ATOM 831 C C . TYR A 1 102 ? 5.371 -2.959 -8.984 1.00 97.88 102 TYR A C 1
ATOM 833 O O . TYR A 1 102 ? 4.246 -3.120 -9.451 1.00 97.88 102 TYR A O 1
ATOM 841 N N . ASN A 1 103 ? 6.445 -2.820 -9.754 1.00 96.62 103 ASN A N 1
ATOM 842 C CA . ASN A 1 103 ? 6.410 -2.811 -11.209 1.00 96.62 103 ASN A CA 1
ATOM 843 C C . ASN A 1 103 ? 6.125 -4.214 -11.768 1.00 96.62 103 ASN A C 1
ATOM 845 O O . ASN A 1 103 ? 7.036 -5.033 -11.883 1.00 96.62 103 ASN A O 1
ATOM 849 N N . GLU A 1 104 ? 4.882 -4.465 -12.183 1.00 95.44 104 GLU A N 1
ATOM 850 C CA . GLU A 1 104 ? 4.438 -5.750 -12.750 1.00 95.44 104 GLU A CA 1
ATOM 851 C C . GLU A 1 104 ? 5.231 -6.180 -13.995 1.00 95.44 104 GLU A C 1
ATOM 853 O O . GLU A 1 104 ? 5.346 -7.372 -14.278 1.00 95.44 104 GLU A O 1
ATOM 858 N N . GLN A 1 105 ? 5.808 -5.220 -14.724 1.00 94.31 105 GLN A N 1
ATOM 859 C CA . GLN A 1 105 ? 6.597 -5.468 -15.931 1.00 94.31 105 GLN A CA 1
ATOM 860 C C . GLN A 1 105 ? 8.059 -5.829 -15.609 1.00 94.31 105 GLN A C 1
ATOM 862 O O . GLN A 1 105 ? 8.826 -6.206 -16.497 1.00 94.31 105 GLN A O 1
ATOM 867 N N . ALA A 1 106 ? 8.476 -5.716 -14.344 1.00 93.75 106 ALA A N 1
ATOM 868 C CA . ALA A 1 106 ? 9.837 -6.014 -13.935 1.00 93.75 106 ALA A CA 1
ATOM 869 C C . ALA A 1 106 ? 10.132 -7.526 -13.973 1.00 93.75 106 ALA A C 1
ATOM 871 O O . ALA A 1 106 ? 9.338 -8.343 -13.491 1.00 93.75 106 ALA A O 1
ATOM 872 N N . PRO A 1 107 ? 11.331 -7.938 -14.428 1.00 93.25 107 PRO A N 1
ATOM 873 C CA . PRO A 1 107 ? 11.764 -9.321 -14.305 1.00 93.25 107 PRO A CA 1
ATOM 874 C C . PRO A 1 107 ? 11.743 -9.787 -12.847 1.00 93.25 107 PRO A C 1
ATOM 876 O O . PRO A 1 107 ? 12.269 -9.116 -11.951 1.00 93.25 107 PRO A O 1
ATOM 879 N N . ASN A 1 108 ? 11.197 -10.986 -12.631 1.00 93.62 108 ASN A N 1
ATOM 880 C CA . ASN A 1 108 ? 11.002 -11.582 -11.309 1.00 93.62 108 ASN A CA 1
ATOM 881 C C . ASN A 1 108 ? 10.110 -10.740 -10.372 1.00 93.62 108 ASN A C 1
ATOM 883 O O . ASN A 1 108 ? 10.305 -10.801 -9.159 1.00 93.62 108 ASN A O 1
ATOM 887 N N . HIS A 1 109 ? 9.142 -9.981 -10.904 1.00 94.75 109 HIS A N 1
ATOM 888 C CA . HIS A 1 109 ? 8.210 -9.150 -10.127 1.00 94.75 109 HIS A CA 1
ATOM 889 C C . HIS A 1 109 ? 7.680 -9.839 -8.865 1.00 94.75 109 HIS A C 1
ATOM 891 O O . HIS A 1 109 ? 7.840 -9.305 -7.776 1.00 94.75 109 HIS A O 1
ATOM 897 N N . LEU A 1 110 ? 7.151 -11.063 -8.971 1.00 95.75 110 LEU A N 1
ATOM 898 C CA . LEU A 1 110 ? 6.618 -11.784 -7.806 1.00 95.75 110 LEU A CA 1
ATOM 899 C C . LEU A 1 110 ? 7.679 -12.058 -6.728 1.00 95.75 110 LEU A C 1
ATOM 901 O O . LEU A 1 110 ? 7.389 -11.950 -5.538 1.00 95.75 110 LEU A O 1
ATOM 905 N N . LEU A 1 111 ? 8.916 -12.375 -7.125 1.00 94.25 111 LEU A N 1
ATOM 906 C CA . LEU A 1 111 ? 10.009 -12.564 -6.170 1.00 94.25 111 LEU A CA 1
ATOM 907 C C . LEU A 1 111 ? 10.365 -11.239 -5.490 1.00 94.25 111 LEU A C 1
ATOM 909 O O . LEU A 1 111 ? 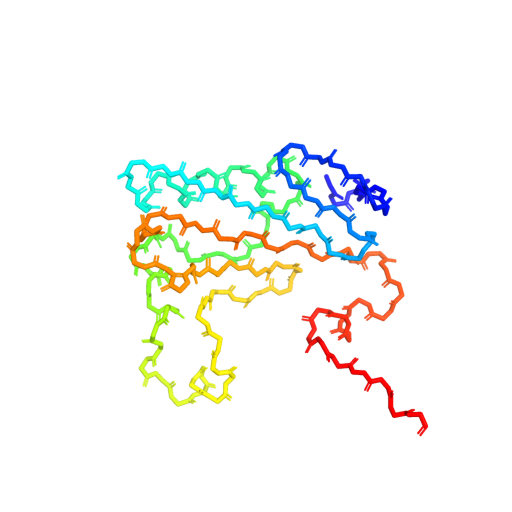10.520 -11.203 -4.275 1.00 94.25 111 LEU A O 1
ATOM 913 N N . ARG A 1 112 ? 10.419 -10.140 -6.253 1.00 92.75 112 ARG A N 1
ATOM 914 C CA . ARG A 1 112 ? 10.674 -8.792 -5.721 1.00 92.75 112 ARG A CA 1
ATOM 915 C C . ARG A 1 112 ? 9.568 -8.345 -4.767 1.00 92.75 112 ARG A C 1
ATOM 917 O O . ARG A 1 112 ? 9.868 -7.917 -3.659 1.00 92.75 112 ARG A O 1
ATOM 924 N N . PHE A 1 113 ? 8.309 -8.530 -5.160 1.00 95.50 113 PHE A N 1
ATOM 925 C CA . PHE A 1 113 ? 7.128 -8.221 -4.358 1.00 95.50 113 PHE A CA 1
ATOM 926 C C . PHE A 1 113 ? 7.164 -8.936 -3.003 1.00 95.50 113 PHE A C 1
ATOM 928 O O . PHE A 1 113 ? 6.888 -8.329 -1.970 1.00 95.50 113 PHE A O 1
ATOM 935 N N . HIS A 1 114 ? 7.551 -10.212 -2.976 1.00 92.06 114 HIS A N 1
ATOM 936 C CA . HIS A 1 114 ? 7.650 -10.986 -1.737 1.00 92.06 114 HIS A CA 1
ATOM 937 C C . HIS A 1 114 ? 9.017 -10.891 -1.037 1.00 92.06 114 HIS A C 1
ATOM 939 O O . HIS A 1 114 ? 9.202 -11.526 -0.003 1.00 92.06 114 HIS A O 1
ATOM 945 N N . GLY A 1 115 ? 9.972 -10.118 -1.566 1.00 89.50 115 GLY A N 1
ATOM 946 C CA . GLY A 1 115 ? 11.331 -10.036 -1.018 1.00 89.50 115 GLY A CA 1
ATOM 947 C C . GLY A 1 115 ? 12.104 -11.362 -1.070 1.00 89.50 115 GLY A C 1
ATOM 948 O O . GLY A 1 115 ? 13.027 -11.572 -0.287 1.00 89.50 115 GLY A O 1
ATOM 949 N N . VAL A 1 116 ? 11.725 -12.275 -1.967 1.00 90.75 116 VAL A N 1
ATOM 950 C CA . VAL A 1 116 ? 12.370 -13.579 -2.134 1.00 90.75 116 VAL A CA 1
ATOM 951 C C . VAL A 1 116 ? 13.620 -13.409 -2.989 1.00 90.75 116 VAL A C 1
ATOM 953 O O . VAL A 1 116 ? 13.551 -13.072 -4.171 1.00 90.75 116 VAL A O 1
ATOM 956 N N . VAL A 1 117 ? 14.777 -13.674 -2.394 1.00 84.94 117 VAL A N 1
ATOM 957 C CA . VAL A 1 117 ? 16.068 -13.676 -3.088 1.00 84.94 117 VAL A CA 1
ATOM 958 C C . VAL A 1 117 ? 16.392 -15.079 -3.591 1.00 84.94 117 VAL A C 1
ATOM 960 O O . VAL A 1 117 ? 16.134 -16.070 -2.906 1.00 84.94 117 VAL A O 1
ATOM 963 N N . ARG A 1 118 ? 16.954 -15.183 -4.801 1.00 79.69 118 ARG A N 1
ATOM 964 C CA . ARG A 1 118 ? 17.518 -16.460 -5.255 1.00 79.69 118 ARG A CA 1
ATOM 965 C C . ARG A 1 118 ? 18.776 -16.753 -4.424 1.00 79.69 118 ARG A C 1
ATOM 967 O O . ARG A 1 118 ? 19.543 -15.816 -4.197 1.00 79.69 118 ARG A O 1
ATOM 974 N N . PRO A 1 119 ? 18.991 -18.003 -3.978 1.00 74.50 119 PRO A N 1
ATOM 975 C CA . PRO A 1 119 ? 20.249 -18.383 -3.349 1.00 74.50 119 PRO A CA 1
ATOM 976 C C . PRO A 1 119 ? 21.407 -18.122 -4.319 1.00 74.50 119 PRO A C 1
ATOM 978 O O . PRO A 1 119 ? 21.252 -18.355 -5.522 1.00 74.50 119 PRO A O 1
ATOM 981 N N . VAL A 1 120 ? 22.523 -17.619 -3.788 1.00 68.88 120 VAL A N 1
ATOM 982 C CA . VAL A 1 120 ? 23.802 -17.477 -4.504 1.00 68.88 120 VAL A CA 1
ATOM 983 C C . VAL A 1 120 ? 24.595 -18.765 -4.356 1.00 68.88 120 VAL A C 1
ATOM 985 O O . VAL A 1 120 ? 24.594 -19.303 -3.225 1.00 68.88 120 VAL A O 1
#

Secondary structure (DSSP, 8-state):
--SSPPPTT-EETTEEE-SSEEEEEEE-SSHHHHHHHHHHHHHHTT-TTS---SSHHHHHHTTS--SHHHHTTT--EEEETTEEEEPPS-GGGTTEEEEEEE-TTSTTHHHHHTT-PPP-

Radius of gyration: 14.42 Å; chains: 1; bounding box: 38×33×35 Å

pLDDT: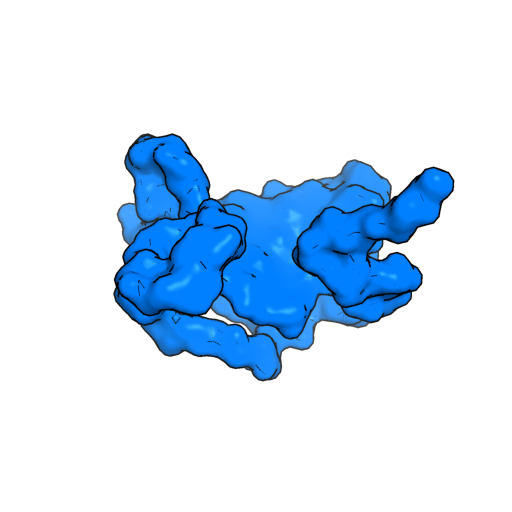 mean 93.04, std 7.04, range [68.88, 98.62]

Foldseek 3Di:
DQVDDDDAQDDDPQWHDNPFKTKHKFADPALQVSVVVVQVVCVVVPNVVFDDDPTSVSFQCQQDPPDPVSVVVVFRFDDDPQKTWHDDPDPVRRSMIMIMGGHPPDVVSVCVSVVNDDDD

Sequence (120 aa):
MREQFPLPGSNYLGGMSDGWEYRSVFAGAKLAYTYEMVKQFLREEGYGDIPLPETADELKLFKRPRGKQLQLFKESGYIHNPIKIFFPDNPRQRNALILCVYNEQAPNHLLRFHGVVRPV